Protein AF-A0A2M6YS71-F1 (afdb_monomer)

Nearest PDB structures (foldseek):
  8wzu-assembly1_A  TM=9.743E-01  e=5.562E-14  Nitrosopumilus maritimus SCM1
  4xz3-assembly1_D  TM=9.476E-01  e=2.231E-14  Candidatus Korarchaeum cryptofilum OPF8
  4xym-assembly1_B  TM=9.582E-01  e=2.399E-13  Candidatus Korarchaeum cryptofilum OPF8
  4yaj-assembly1_D  TM=9.598E-01  e=3.253E-13  Candidatus Korarchaeum cryptofilum OPF8
  8wzu-assembly1_B  TM=9.634E-01  e=6.356E-13  Nitrosopumilus maritimus SCM1

InterPro domains:
  IPR051538 Acyl-CoA Synthetase/Transferase [PTHR43334] (2-130)

Sequence (131 aa):
AKLEGVLLEEMAPKNGIETILGAKKNSNLGTTIMFGMGGVYVEVLKDVSFGIVPITPQDAKRMVESLKASKIFAGFRGMPCYDVNAVINCLGRLSQLLTDFPEIKELDINPLLVLPKGEGVRVLDARIIIE

Structure (mmCIF, N/CA/C/O backbone):
data_AF-A0A2M6YS71-F1
#
_entry.id   AF-A0A2M6YS71-F1
#
loop_
_atom_site.group_PDB
_atom_site.id
_atom_site.type_symbol
_atom_site.label_atom_id
_atom_site.label_alt_id
_atom_site.label_comp_id
_atom_site.label_asym_id
_atom_site.label_entity_id
_atom_site.label_seq_id
_atom_site.pdbx_PDB_ins_code
_atom_site.Cartn_x
_atom_site.Cartn_y
_atom_site.Cartn_z
_atom_site.occupancy
_atom_site.B_iso_or_equiv
_atom_site.auth_seq_id
_atom_site.auth_comp_id
_atom_site.auth_asym_id
_atom_site.auth_atom_id
_atom_site.pdbx_PDB_model_num
ATOM 1 N N . ALA A 1 1 ? -12.883 12.480 -27.837 1.00 78.00 1 ALA A N 1
ATOM 2 C CA . ALA A 1 1 ? -12.278 11.394 -27.039 1.00 78.00 1 ALA A CA 1
ATOM 3 C C . ALA A 1 1 ? -12.880 10.068 -27.492 1.00 78.00 1 ALA A C 1
ATOM 5 O O . ALA A 1 1 ? -14.067 10.054 -27.798 1.00 78.00 1 ALA A O 1
ATOM 6 N N . LYS A 1 2 ? -12.088 8.993 -27.591 1.00 89.75 2 LYS A N 1
ATOM 7 C CA . LYS A 1 2 ? -12.607 7.638 -27.830 1.00 89.75 2 LYS A CA 1
ATOM 8 C C . LYS A 1 2 ? -12.898 7.013 -26.464 1.00 89.75 2 LYS A C 1
ATOM 10 O O . LYS A 1 2 ? -12.021 7.032 -25.611 1.00 89.75 2 LYS A O 1
ATOM 15 N N . LEU A 1 3 ? -14.121 6.538 -26.253 1.00 92.50 3 LEU A N 1
ATOM 16 C CA . LEU A 1 3 ? -14.517 5.830 -25.035 1.00 92.50 3 LEU A CA 1
ATOM 17 C C . LEU A 1 3 ? -14.379 4.328 -25.289 1.00 92.50 3 LEU A C 1
ATOM 19 O O . LEU A 1 3 ? -14.895 3.838 -26.292 1.00 92.50 3 LEU A O 1
ATOM 23 N N . GLU A 1 4 ? -13.676 3.618 -24.411 1.00 94.81 4 GLU A N 1
ATOM 24 C CA . GLU A 1 4 ? -13.529 2.157 -24.504 1.00 94.81 4 GLU A CA 1
ATOM 25 C C . GLU A 1 4 ? -14.688 1.417 -23.826 1.00 94.81 4 GLU A C 1
ATOM 27 O O . GLU A 1 4 ? -15.054 0.323 -24.244 1.00 94.81 4 GLU A O 1
ATOM 32 N N . GLY A 1 5 ? -15.313 2.039 -22.826 1.00 95.88 5 GLY A N 1
ATOM 33 C CA . GLY A 1 5 ? -16.438 1.475 -22.093 1.00 95.88 5 GLY A CA 1
ATOM 34 C C . GLY A 1 5 ? -16.695 2.216 -20.785 1.00 95.88 5 GLY A C 1
ATOM 35 O O . GLY A 1 5 ? -16.230 3.341 -20.597 1.00 95.88 5 GLY A O 1
ATOM 36 N N . VAL A 1 6 ? -17.440 1.565 -19.892 1.00 95.50 6 VAL A N 1
ATOM 37 C CA . VAL A 1 6 ? -17.703 2.015 -18.520 1.00 95.50 6 VAL A CA 1
ATOM 38 C C . VAL A 1 6 ? -17.363 0.866 -17.576 1.00 95.50 6 VAL A C 1
ATOM 40 O O . VAL A 1 6 ? -17.792 -0.264 -17.811 1.00 95.50 6 VAL A O 1
ATOM 43 N N . LEU A 1 7 ? -16.601 1.157 -16.523 1.00 95.31 7 LEU A N 1
ATOM 44 C CA . LEU A 1 7 ? -16.320 0.220 -15.441 1.00 95.31 7 LEU A CA 1
ATOM 45 C C . LEU A 1 7 ? -17.405 0.369 -14.366 1.00 95.31 7 LEU A C 1
ATOM 47 O O . LEU A 1 7 ? -17.682 1.481 -13.918 1.00 95.31 7 LEU A O 1
ATOM 51 N N . LEU A 1 8 ? -18.048 -0.740 -13.995 1.00 96.75 8 LEU A N 1
ATOM 52 C CA . LEU A 1 8 ? -19.014 -0.786 -12.898 1.00 96.75 8 LEU A CA 1
ATOM 53 C C . LEU A 1 8 ? -18.350 -1.465 -11.700 1.00 96.75 8 LEU A C 1
ATOM 55 O O . LEU A 1 8 ? -17.928 -2.615 -11.809 1.00 96.75 8 LEU A O 1
ATOM 59 N N . GLU A 1 9 ? -18.287 -0.766 -10.572 1.00 96.31 9 GLU A N 1
ATOM 60 C CA . GLU A 1 9 ? -17.604 -1.236 -9.367 1.00 96.31 9 GLU A CA 1
ATOM 61 C C . GLU A 1 9 ? -18.534 -1.221 -8.156 1.00 96.31 9 GLU A C 1
ATOM 63 O O . GLU A 1 9 ? -19.526 -0.487 -8.102 1.00 96.31 9 GLU A O 1
ATOM 68 N N . GLU A 1 10 ? -18.212 -2.056 -7.172 1.00 95.75 10 GLU A N 1
ATOM 69 C CA . GLU A 1 10 ? -18.865 -2.023 -5.870 1.00 95.75 10 GLU A CA 1
ATOM 70 C C . GLU A 1 10 ? -18.524 -0.717 -5.140 1.00 95.75 10 GLU A C 1
ATOM 72 O O . GLU A 1 10 ? -17.379 -0.264 -5.139 1.00 95.75 10 GLU A O 1
ATOM 77 N N . MET A 1 11 ? -19.512 -0.124 -4.466 1.00 96.19 11 MET A N 1
ATOM 78 C CA . MET A 1 11 ? -19.265 1.045 -3.629 1.00 96.19 11 MET A CA 1
ATOM 79 C C . MET A 1 11 ? -18.431 0.658 -2.404 1.00 96.19 11 MET A C 1
ATOM 81 O O . MET A 1 11 ? -18.862 -0.155 -1.585 1.00 96.19 11 MET A O 1
ATOM 85 N N . ALA A 1 12 ? -17.271 1.293 -2.242 1.00 95.19 12 ALA A N 1
ATOM 86 C CA . ALA A 1 12 ? -16.371 1.012 -1.133 1.00 95.19 12 ALA A CA 1
ATOM 87 C C . ALA A 1 12 ? -17.018 1.272 0.250 1.00 95.19 12 ALA A C 1
ATOM 89 O O . ALA A 1 12 ? -17.805 2.218 0.408 1.00 95.19 12 ALA A O 1
ATOM 90 N N . PRO A 1 13 ? -16.659 0.484 1.285 1.00 93.81 13 PRO A N 1
ATOM 91 C CA . PRO A 1 13 ? -17.078 0.744 2.658 1.00 93.81 13 PRO A CA 1
ATOM 92 C C . PRO A 1 13 ? -16.619 2.121 3.153 1.00 93.81 13 PRO A C 1
ATOM 94 O O . PRO A 1 13 ? -15.527 2.586 2.837 1.00 93.81 13 PRO A O 1
ATOM 97 N N . LYS A 1 14 ? -17.436 2.772 3.989 1.00 90.88 14 LYS A N 1
ATOM 98 C CA . LYS A 1 14 ? -17.153 4.125 4.512 1.00 90.88 14 LYS A CA 1
ATOM 99 C C . LYS A 1 14 ? -16.334 4.142 5.808 1.00 90.88 14 LYS A C 1
ATOM 101 O O . LYS A 1 14 ? -15.982 5.209 6.295 1.00 90.88 14 LYS A O 1
ATOM 106 N N . ASN A 1 15 ? -16.087 2.979 6.402 1.00 90.88 15 ASN A N 1
ATOM 107 C CA . ASN A 1 15 ? -15.453 2.799 7.712 1.00 90.88 15 ASN A CA 1
ATOM 108 C C . ASN A 1 15 ? -13.940 2.522 7.624 1.00 90.88 15 ASN A C 1
ATOM 110 O O . ASN A 1 15 ? -13.378 1.959 8.561 1.00 90.88 15 ASN A O 1
ATOM 114 N N . GLY A 1 16 ? -13.296 2.879 6.511 1.00 93.56 16 GLY A N 1
ATOM 115 C CA . GLY A 1 16 ? -11.860 2.706 6.311 1.00 93.56 16 GLY A CA 1
ATOM 116 C C . GLY A 1 16 ? -11.061 4.000 6.467 1.00 93.56 16 GLY A C 1
ATOM 117 O O . GLY A 1 16 ? -11.608 5.101 6.454 1.00 93.56 16 GLY A O 1
ATOM 118 N N . ILE A 1 17 ? -9.745 3.850 6.589 1.00 93.44 17 ILE A N 1
ATOM 119 C CA . ILE A 1 17 ? -8.776 4.945 6.497 1.00 93.44 17 ILE A CA 1
ATOM 120 C C . ILE A 1 17 ? -8.131 4.910 5.121 1.00 93.44 17 ILE A C 1
ATOM 122 O O . ILE A 1 17 ? -7.587 3.887 4.713 1.00 93.44 17 ILE A O 1
ATOM 126 N N . GLU A 1 18 ? -8.151 6.040 4.427 1.00 94.31 18 GLU A N 1
ATOM 127 C CA . GLU A 1 18 ? -7.418 6.195 3.176 1.00 94.31 18 GLU A CA 1
ATOM 128 C C . GLU A 1 18 ? -5.913 6.299 3.444 1.00 94.31 18 GLU A C 1
ATOM 130 O O . GLU A 1 18 ? -5.449 7.046 4.309 1.00 94.31 18 GLU A O 1
ATOM 135 N N . THR A 1 19 ? -5.151 5.535 2.674 1.00 96.06 19 THR A N 1
ATOM 136 C CA . THR A 1 19 ? -3.688 5.523 2.608 1.00 96.06 19 THR A CA 1
ATOM 137 C C . THR A 1 19 ? -3.261 5.587 1.148 1.00 96.06 19 THR A C 1
ATOM 139 O O . THR A 1 19 ? -4.078 5.384 0.249 1.00 96.06 19 THR A O 1
ATOM 142 N N . ILE A 1 20 ? -1.992 5.881 0.901 1.00 95.94 20 ILE A N 1
ATOM 143 C CA . ILE A 1 20 ? -1.402 5.861 -0.436 1.00 95.94 20 ILE A CA 1
ATOM 144 C C . ILE A 1 20 ? -0.259 4.860 -0.480 1.00 95.94 20 ILE A C 1
ATOM 146 O O . ILE A 1 20 ? 0.482 4.693 0.495 1.00 95.94 20 ILE A O 1
ATOM 150 N N . LEU A 1 21 ? -0.113 4.204 -1.623 1.00 96.81 21 LEU A N 1
ATOM 151 C CA . LEU A 1 21 ? 0.959 3.261 -1.879 1.00 96.81 21 LEU A CA 1
ATOM 152 C C . LEU A 1 21 ? 1.491 3.494 -3.291 1.00 96.81 21 LEU A C 1
ATOM 154 O O . LEU A 1 21 ? 0.784 3.290 -4.266 1.00 96.81 21 LEU A O 1
ATOM 158 N N . GLY A 1 22 ? 2.742 3.925 -3.399 1.00 96.44 22 GLY A N 1
ATOM 159 C CA . GLY A 1 22 ? 3.370 4.243 -4.678 1.00 96.44 22 GLY A CA 1
ATOM 160 C C . GLY A 1 22 ? 4.640 3.439 -4.905 1.00 96.44 22 GLY A C 1
ATOM 161 O O . GLY A 1 22 ? 5.275 2.977 -3.959 1.00 96.44 22 GLY A O 1
ATOM 162 N N . ALA A 1 23 ? 5.050 3.315 -6.158 1.00 97.50 23 ALA A N 1
ATOM 163 C CA . ALA A 1 23 ? 6.344 2.798 -6.542 1.00 97.50 23 ALA A CA 1
ATOM 164 C C . ALA A 1 23 ? 6.895 3.528 -7.761 1.00 97.50 23 ALA A C 1
ATOM 166 O 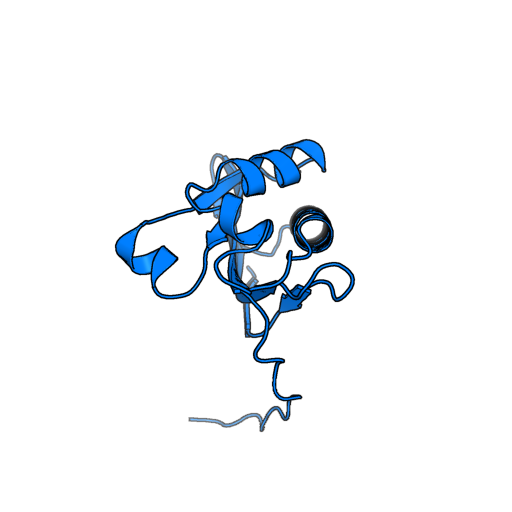O . ALA A 1 23 ? 6.158 3.920 -8.665 1.00 97.50 23 ALA A O 1
ATOM 167 N N . LYS A 1 24 ? 8.216 3.689 -7.787 1.00 96.75 24 LYS A N 1
ATOM 168 C CA . LYS A 1 24 ? 8.925 4.330 -8.890 1.00 96.75 24 LYS A CA 1
ATOM 169 C C . LYS A 1 24 ? 10.278 3.680 -9.107 1.00 96.75 24 LYS A C 1
ATOM 171 O O . LYS A 1 24 ? 11.069 3.547 -8.171 1.00 96.75 24 LYS A O 1
ATOM 176 N N . LYS A 1 25 ? 10.549 3.304 -10.352 1.00 95.00 25 LYS A N 1
ATOM 177 C CA . LYS A 1 25 ? 11.856 2.837 -10.803 1.00 95.00 25 LYS A CA 1
ATOM 178 C C . LYS A 1 25 ? 12.768 4.043 -11.010 1.00 95.00 25 LYS A C 1
ATOM 180 O O . LYS A 1 25 ? 12.464 4.942 -11.792 1.00 95.00 25 LYS A O 1
ATOM 185 N N . ASN A 1 26 ? 13.892 4.065 -10.304 1.00 89.75 26 ASN A N 1
ATOM 186 C CA . ASN A 1 26 ? 14.910 5.101 -10.427 1.00 89.75 26 ASN A CA 1
ATOM 187 C C . ASN A 1 26 ? 16.180 4.503 -11.036 1.00 89.75 26 ASN A C 1
ATOM 189 O O . ASN A 1 26 ? 16.613 3.423 -10.638 1.00 89.75 26 ASN A O 1
ATOM 193 N N . SER A 1 27 ? 16.821 5.233 -11.952 1.00 83.38 27 SER A N 1
ATOM 194 C CA . SER A 1 27 ? 17.994 4.747 -12.698 1.00 83.38 27 SER A CA 1
ATOM 195 C C . SER A 1 27 ? 19.181 4.359 -11.811 1.00 83.38 27 SER A C 1
ATOM 197 O O . SER A 1 27 ? 19.956 3.485 -12.181 1.00 83.38 27 SER A O 1
ATOM 199 N N . ASN A 1 28 ? 19.318 4.993 -10.641 1.00 83.94 28 ASN A N 1
ATOM 200 C CA . ASN A 1 28 ? 20.497 4.845 -9.781 1.00 83.94 28 ASN A CA 1
ATOM 201 C C . ASN A 1 28 ? 20.219 4.077 -8.478 1.00 83.94 28 ASN A C 1
ATOM 203 O O . ASN A 1 28 ? 21.156 3.600 -7.849 1.00 83.94 28 ASN A O 1
ATOM 207 N N . LEU A 1 29 ? 18.956 3.997 -8.046 1.00 82.12 29 LEU A N 1
ATOM 208 C CA . LEU A 1 29 ? 18.563 3.449 -6.736 1.00 82.12 29 LEU A CA 1
ATOM 209 C C . LEU A 1 29 ? 17.737 2.160 -6.844 1.00 82.12 29 LEU A C 1
ATOM 211 O O . LEU A 1 29 ? 17.369 1.588 -5.822 1.00 82.12 29 LEU A O 1
ATOM 215 N N . GLY A 1 30 ? 17.424 1.715 -8.065 1.00 89.50 30 GLY A N 1
ATOM 216 C CA . GLY A 1 30 ? 16.441 0.661 -8.291 1.00 89.50 30 GLY A CA 1
ATOM 217 C C . GLY A 1 30 ? 15.014 1.155 -8.046 1.00 89.50 30 GLY A C 1
ATOM 218 O O . GLY A 1 30 ? 14.722 2.353 -8.132 1.00 89.50 30 GLY A O 1
ATOM 219 N N . THR A 1 31 ? 14.106 0.226 -7.765 1.00 95.69 31 THR A N 1
ATOM 220 C CA . THR A 1 31 ? 12.696 0.543 -7.523 1.00 95.69 31 THR A CA 1
ATOM 221 C C . THR A 1 31 ? 12.467 0.897 -6.059 1.00 95.69 31 THR A C 1
ATOM 223 O O . THR A 1 31 ? 12.802 0.132 -5.157 1.00 95.69 31 THR A O 1
ATOM 226 N N . THR A 1 32 ? 11.874 2.061 -5.813 1.00 96.62 32 THR A N 1
ATOM 227 C CA . THR A 1 32 ? 11.486 2.520 -4.474 1.00 96.62 32 THR A CA 1
ATOM 228 C C . THR A 1 32 ? 9.980 2.399 -4.299 1.00 96.62 32 THR A C 1
ATOM 230 O O . THR A 1 32 ? 9.250 2.827 -5.191 1.00 96.62 32 THR A O 1
ATOM 233 N N . ILE A 1 33 ? 9.524 1.891 -3.155 1.00 97.25 33 ILE A N 1
ATOM 234 C CA . ILE A 1 33 ? 8.123 1.923 -2.713 1.00 97.25 33 ILE A CA 1
ATOM 235 C C . ILE A 1 33 ? 7.940 3.061 -1.706 1.00 97.25 33 ILE A C 1
ATOM 237 O O . ILE A 1 33 ? 8.823 3.327 -0.891 1.00 97.25 33 ILE A O 1
ATOM 241 N N . MET A 1 34 ? 6.779 3.704 -1.744 1.00 96.50 34 MET A N 1
ATOM 242 C CA . MET A 1 34 ? 6.320 4.724 -0.810 1.00 96.50 34 MET A CA 1
ATOM 243 C C . MET A 1 34 ? 5.018 4.264 -0.157 1.00 96.50 34 MET A C 1
ATOM 245 O O . MET A 1 34 ? 4.104 3.859 -0.863 1.00 96.50 34 MET A O 1
ATOM 249 N N . PHE A 1 35 ? 4.897 4.396 1.160 1.00 97.69 35 PHE A N 1
ATOM 250 C CA . PHE A 1 35 ? 3.631 4.240 1.876 1.00 97.69 35 PHE A CA 1
ATOM 251 C C . PHE A 1 35 ? 3.321 5.507 2.664 1.00 97.69 35 PHE A C 1
ATOM 253 O O . PHE A 1 35 ? 4.227 6.109 3.235 1.00 97.69 35 PHE A O 1
ATOM 260 N N . GLY A 1 36 ? 2.059 5.914 2.726 1.00 95.81 36 GLY A N 1
ATOM 261 C CA . GLY A 1 36 ? 1.670 7.099 3.483 1.00 95.81 36 GLY A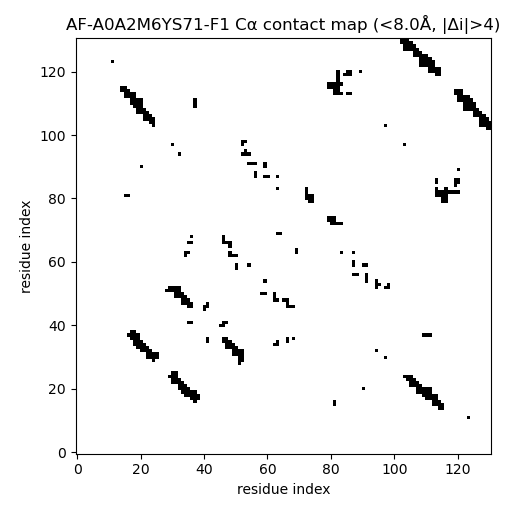 CA 1
ATOM 262 C C . GLY A 1 36 ? 0.200 7.130 3.848 1.00 95.81 36 GLY A C 1
ATOM 263 O O . GLY A 1 36 ? -0.606 6.355 3.338 1.00 95.81 36 GLY A O 1
ATOM 264 N N . MET A 1 37 ? -0.153 8.062 4.727 1.00 93.31 37 MET A N 1
ATOM 265 C CA . MET A 1 37 ? -1.558 8.408 4.967 1.00 93.31 37 MET A CA 1
ATOM 266 C C . MET A 1 37 ? -2.166 9.010 3.703 1.00 93.31 37 MET A C 1
ATOM 268 O O . MET A 1 37 ? -1.433 9.657 2.982 1.00 93.31 37 MET A O 1
ATOM 272 N N . GLY A 1 38 ? -3.462 8.822 3.445 1.00 85.75 38 GLY A N 1
ATOM 273 C CA . GLY A 1 38 ? -4.207 9.407 2.324 1.00 85.75 38 GLY A CA 1
ATOM 274 C C . GLY A 1 38 ? -4.997 10.660 2.721 1.00 85.75 38 GLY A C 1
ATOM 275 O O . GLY A 1 38 ? -4.952 11.109 3.872 1.00 85.75 38 GLY A O 1
ATOM 276 N N . GLY A 1 39 ? -5.720 11.243 1.762 1.00 77.56 39 GLY A N 1
ATOM 277 C CA . GLY A 1 39 ? -6.544 12.440 1.969 1.00 77.56 39 GLY A CA 1
ATOM 278 C C . GLY A 1 39 ? -5.750 13.673 2.432 1.00 77.56 39 GLY A C 1
ATOM 279 O O . GLY A 1 39 ? -4.578 13.848 2.096 1.00 77.56 39 GLY A O 1
ATOM 280 N N . VAL A 1 40 ? -6.373 14.525 3.260 1.00 61.56 40 VAL A N 1
ATOM 281 C CA . VAL A 1 40 ? -5.778 15.781 3.783 1.00 61.56 40 VAL A CA 1
ATOM 282 C C . VAL A 1 40 ? -4.434 15.596 4.504 1.00 61.56 40 VAL A C 1
ATOM 284 O O . VAL A 1 40 ? -3.659 16.546 4.637 1.00 61.56 40 VAL A O 1
ATOM 287 N N . TYR A 1 41 ? -4.129 14.382 4.963 1.00 59.19 41 TYR A N 1
ATOM 288 C CA . TYR A 1 41 ? -2.871 14.077 5.637 1.00 59.19 41 TYR A CA 1
ATOM 289 C C . TYR A 1 41 ? -1.670 14.027 4.669 1.00 59.19 41 TYR A C 1
ATOM 291 O O . TYR A 1 41 ? -0.564 14.377 5.084 1.00 59.19 41 TYR A O 1
ATOM 299 N N . VAL A 1 42 ? -1.861 13.696 3.381 1.00 54.94 42 VAL A N 1
ATOM 300 C CA . VAL A 1 42 ? -0.792 13.769 2.354 1.00 54.94 42 VAL A CA 1
ATOM 301 C C . VAL A 1 42 ? -0.419 15.215 2.072 1.00 54.94 42 VAL A C 1
ATOM 303 O O . VAL A 1 42 ? 0.758 15.579 2.112 1.00 54.94 42 VAL A O 1
ATOM 306 N N . GLU A 1 43 ? -1.429 16.037 1.784 1.00 56.31 43 GLU A N 1
ATOM 307 C CA . GLU A 1 43 ? -1.240 17.371 1.212 1.00 56.31 43 GLU A CA 1
ATOM 308 C C . GLU A 1 43 ? -0.608 18.338 2.218 1.00 56.31 43 GLU A C 1
ATOM 310 O O . GLU A 1 43 ? 0.211 19.180 1.844 1.00 56.31 43 GLU A O 1
ATOM 315 N N . VAL A 1 44 ? -0.932 18.179 3.507 1.00 58.69 44 VAL A N 1
ATOM 316 C CA . VAL A 1 44 ? -0.477 19.089 4.566 1.00 58.69 44 VAL A CA 1
ATOM 317 C C . VAL A 1 44 ? 0.699 18.525 5.369 1.00 58.69 44 VAL A C 1
ATOM 319 O O . VAL A 1 44 ? 1.622 19.272 5.694 1.00 58.69 44 VAL A O 1
ATOM 322 N N . LEU A 1 45 ? 0.709 17.226 5.705 1.00 62.69 45 LEU A N 1
ATOM 323 C CA . LEU A 1 45 ? 1.704 16.666 6.639 1.00 62.69 45 LEU A CA 1
ATOM 324 C C . LEU A 1 45 ? 2.890 15.973 5.962 1.00 62.69 45 LEU A C 1
ATOM 326 O O . LEU A 1 45 ? 3.904 15.743 6.642 1.00 62.69 45 LEU A O 1
ATOM 330 N N . LYS A 1 46 ? 2.772 15.653 4.661 1.00 78.25 46 LYS A N 1
ATOM 331 C CA . LYS A 1 46 ? 3.745 14.846 3.903 1.00 78.25 46 LYS A CA 1
ATOM 332 C C . LYS A 1 46 ? 4.161 13.599 4.693 1.00 78.25 46 LYS A C 1
ATOM 334 O O . LYS A 1 46 ? 5.350 13.323 4.854 1.00 78.25 46 LYS A O 1
ATOM 339 N N . ASP A 1 47 ? 3.176 12.920 5.280 1.00 90.31 47 ASP A N 1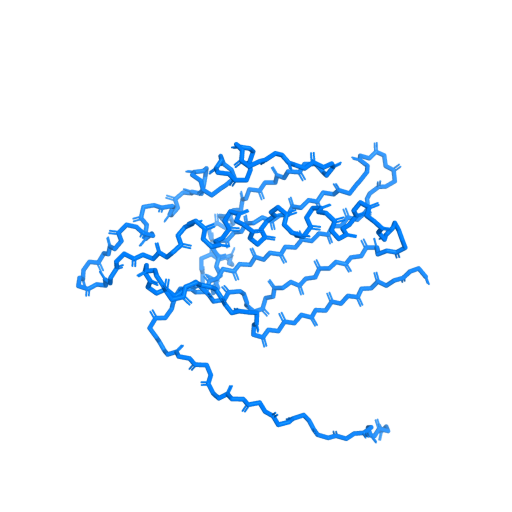
ATOM 340 C CA . ASP A 1 47 ? 3.399 11.791 6.181 1.00 90.31 47 ASP A CA 1
ATOM 341 C C . ASP A 1 47 ? 3.553 10.492 5.388 1.00 90.31 47 ASP A C 1
ATOM 343 O O . ASP A 1 47 ? 2.587 9.763 5.151 1.00 90.31 47 ASP A O 1
ATOM 347 N N . VAL A 1 48 ? 4.779 10.268 4.917 1.00 94.00 48 VAL A N 1
ATOM 348 C CA . VAL A 1 48 ? 5.156 9.155 4.047 1.00 94.00 48 VAL A CA 1
ATOM 349 C C . VAL A 1 48 ? 6.439 8.491 4.538 1.00 94.00 48 VAL A C 1
ATOM 351 O O . VAL A 1 48 ? 7.300 9.125 5.152 1.00 94.00 48 VAL A O 1
ATOM 354 N N . SER A 1 49 ? 6.591 7.218 4.207 1.00 96.56 49 SER A N 1
ATOM 355 C CA . SER A 1 49 ? 7.792 6.421 4.409 1.00 96.56 49 SER A CA 1
ATOM 356 C C . SER A 1 49 ? 8.185 5.720 3.114 1.00 96.56 49 SER A C 1
ATOM 358 O O . SER A 1 49 ? 7.353 5.486 2.237 1.00 96.56 49 SER A O 1
ATOM 360 N N . PHE A 1 50 ? 9.472 5.403 2.980 1.00 96.44 50 PHE A N 1
ATOM 361 C CA . PHE A 1 50 ? 10.035 4.826 1.762 1.00 96.44 50 PHE A CA 1
ATOM 362 C C . PHE A 1 50 ? 10.794 3.535 2.061 1.00 96.44 50 PHE A C 1
ATOM 364 O O . PHE A 1 50 ? 11.409 3.397 3.119 1.00 96.44 50 PHE A O 1
ATOM 371 N N . GLY A 1 51 ? 10.781 2.619 1.096 1.00 96.25 51 GLY A N 1
ATOM 372 C CA . GLY A 1 51 ? 11.567 1.390 1.092 1.00 96.25 51 GLY A CA 1
ATOM 373 C C . GLY A 1 51 ? 12.162 1.132 -0.290 1.00 96.25 51 GLY A C 1
ATOM 374 O O . GLY A 1 51 ? 11.603 1.553 -1.302 1.00 96.25 51 GLY A O 1
ATOM 375 N N . ILE A 1 52 ? 13.305 0.452 -0.341 1.00 96.38 52 ILE A N 1
ATOM 376 C CA . ILE A 1 52 ? 13.935 0.019 -1.595 1.00 96.38 52 ILE A CA 1
ATOM 377 C C . ILE A 1 52 ? 13.564 -1.445 -1.821 1.00 96.38 52 ILE A C 1
ATOM 379 O O . ILE A 1 52 ? 13.720 -2.262 -0.919 1.00 96.38 52 ILE A O 1
ATOM 383 N N . VAL A 1 53 ? 13.053 -1.764 -3.007 1.00 96.44 53 VAL A N 1
ATOM 384 C CA . VAL A 1 53 ? 12.656 -3.124 -3.388 1.00 96.44 53 VAL A CA 1
ATOM 385 C C . VAL A 1 53 ? 13.906 -3.995 -3.601 1.00 96.44 53 VAL A C 1
ATOM 387 O O . VAL A 1 53 ? 14.846 -3.533 -4.250 1.00 96.44 53 VAL A O 1
ATOM 390 N N . PRO A 1 54 ? 13.919 -5.256 -3.124 1.00 96.94 54 PRO A N 1
ATOM 391 C CA . PRO A 1 54 ? 12.858 -5.917 -2.362 1.00 96.94 54 PRO A CA 1
ATOM 392 C C . PRO A 1 54 ? 12.857 -5.538 -0.871 1.00 96.94 54 PRO A C 1
ATOM 394 O O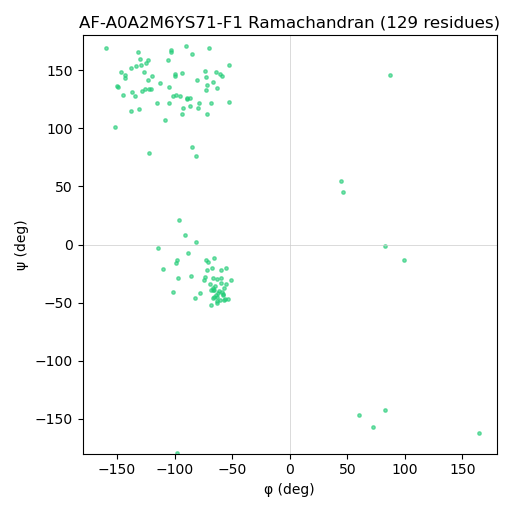 . PRO A 1 54 ? 13.913 -5.450 -0.248 1.00 96.94 54 PRO A O 1
ATOM 397 N N . ILE A 1 55 ? 11.667 -5.380 -0.280 1.00 97.69 55 ILE A N 1
ATOM 398 C CA . ILE A 1 55 ? 11.498 -5.129 1.163 1.00 97.69 55 ILE A CA 1
ATOM 399 C C . ILE A 1 55 ? 11.124 -6.413 1.912 1.00 97.69 55 ILE A C 1
ATOM 401 O O . ILE A 1 55 ? 10.388 -7.261 1.403 1.00 97.69 55 ILE A O 1
ATOM 405 N N . THR A 1 56 ? 11.581 -6.542 3.158 1.00 98.00 56 THR A N 1
ATOM 406 C CA . THR A 1 56 ? 11.157 -7.625 4.059 1.00 98.00 56 THR A CA 1
ATOM 407 C C . THR A 1 56 ? 9.849 -7.276 4.788 1.00 98.00 56 THR A C 1
ATOM 409 O O . THR A 1 56 ? 9.483 -6.099 4.879 1.00 98.00 56 THR A O 1
ATOM 412 N N . PRO A 1 57 ? 9.146 -8.253 5.398 1.00 96.94 57 PRO A N 1
ATOM 413 C CA . PRO A 1 57 ? 8.008 -7.961 6.275 1.00 96.94 57 PRO A CA 1
ATOM 414 C C . PRO A 1 57 ? 8.356 -7.001 7.424 1.00 96.94 57 PRO A C 1
ATOM 416 O O . PRO A 1 57 ? 7.532 -6.181 7.827 1.00 96.94 57 PRO A O 1
ATOM 419 N N . GLN A 1 58 ? 9.584 -7.073 7.946 1.00 98.19 58 GLN A N 1
ATOM 420 C CA . GLN A 1 58 ? 10.084 -6.166 8.977 1.00 98.19 58 GLN A CA 1
ATOM 421 C C . GLN A 1 58 ? 10.257 -4.744 8.440 1.00 98.19 58 GLN A C 1
ATOM 423 O O . GLN A 1 58 ? 9.923 -3.796 9.149 1.00 98.19 58 GLN A O 1
ATOM 428 N N . ASP A 1 59 ? 10.731 -4.579 7.205 1.00 98.25 59 ASP A N 1
ATOM 429 C CA . ASP A 1 59 ? 10.841 -3.262 6.571 1.00 98.25 59 ASP A CA 1
ATOM 430 C C . ASP A 1 59 ? 9.458 -2.660 6.325 1.00 98.25 59 ASP A C 1
ATOM 432 O O . ASP A 1 59 ? 9.213 -1.525 6.723 1.00 98.25 59 ASP A O 1
ATOM 436 N N . ALA A 1 60 ? 8.518 -3.445 5.789 1.00 98.31 60 ALA A N 1
ATOM 437 C CA . ALA A 1 60 ? 7.131 -3.021 5.609 1.00 98.31 60 ALA A CA 1
ATOM 438 C C . ALA A 1 60 ? 6.480 -2.604 6.941 1.00 98.31 60 ALA A C 1
ATOM 440 O O . ALA A 1 60 ? 5.827 -1.564 7.019 1.00 98.31 60 ALA A O 1
ATOM 441 N N . LYS A 1 61 ? 6.713 -3.358 8.023 1.00 98.25 61 LYS A N 1
ATOM 442 C CA . LYS A 1 61 ? 6.256 -2.978 9.366 1.00 98.25 61 LYS A CA 1
ATOM 443 C C . LYS A 1 61 ? 6.853 -1.639 9.817 1.00 98.25 61 LYS A C 1
ATOM 445 O O . LYS A 1 61 ? 6.106 -0.767 10.256 1.00 98.25 61 LYS A O 1
ATOM 450 N N . ARG A 1 62 ? 8.170 -1.448 9.674 1.00 98.25 62 ARG A N 1
ATOM 451 C CA . ARG A 1 62 ? 8.839 -0.180 10.024 1.00 98.25 62 ARG A CA 1
ATOM 452 C C . ARG A 1 62 ? 8.312 0.988 9.198 1.00 98.25 62 ARG A C 1
ATOM 454 O O . ARG A 1 62 ? 8.123 2.068 9.747 1.00 98.25 62 ARG A O 1
ATOM 461 N N . MET A 1 63 ? 8.051 0.779 7.908 1.00 98.19 63 MET A N 1
ATOM 462 C CA . MET A 1 63 ? 7.459 1.793 7.033 1.00 98.19 63 MET A CA 1
ATOM 463 C C . MET A 1 63 ? 6.121 2.284 7.595 1.00 98.19 63 MET A C 1
ATOM 465 O O . MET A 1 63 ? 5.927 3.493 7.715 1.00 98.19 63 MET A O 1
ATOM 469 N N . VAL A 1 64 ? 5.236 1.378 8.019 1.00 97.56 64 VAL A N 1
ATOM 470 C CA . VAL A 1 64 ? 3.951 1.748 8.636 1.00 97.56 64 VAL A CA 1
ATOM 471 C C . VAL A 1 64 ? 4.144 2.453 9.985 1.00 97.56 64 VAL A C 1
ATOM 473 O O . VAL A 1 64 ? 3.526 3.484 10.238 1.00 97.56 64 VAL A O 1
ATOM 476 N N . GLU A 1 65 ? 5.015 1.930 10.851 1.00 96.44 65 GLU A N 1
ATOM 477 C CA . GLU A 1 65 ? 5.258 2.486 12.193 1.00 96.44 65 GLU A CA 1
ATOM 478 C C . GLU A 1 65 ? 5.925 3.870 12.159 1.00 96.44 65 GLU A C 1
ATOM 480 O O . GLU A 1 65 ? 5.706 4.683 13.058 1.00 96.44 65 GLU A O 1
ATOM 485 N N . SER A 1 66 ? 6.707 4.152 11.113 1.00 96.12 66 SER A N 1
ATOM 486 C CA . SER A 1 66 ? 7.421 5.421 10.930 1.00 96.12 66 SER A CA 1
ATOM 487 C C . SER A 1 66 ? 6.528 6.605 10.552 1.00 96.12 66 SER A C 1
ATOM 489 O O . SER A 1 66 ? 6.977 7.748 10.654 1.00 96.12 66 SER A O 1
ATOM 491 N N . LEU A 1 67 ? 5.272 6.358 10.160 1.00 94.25 67 LEU A N 1
ATOM 492 C CA . LEU A 1 67 ? 4.315 7.431 9.906 1.00 94.25 67 LEU A CA 1
ATOM 493 C C . LEU A 1 67 ? 4.042 8.206 11.201 1.00 94.25 67 LEU A C 1
ATOM 495 O O . LEU A 1 67 ? 3.784 7.620 12.256 1.00 94.25 67 LEU A O 1
ATOM 499 N N . LYS A 1 68 ? 4.036 9.537 11.123 1.00 91.25 68 LYS A N 1
ATOM 500 C CA . LYS A 1 68 ? 3.693 10.439 12.234 1.00 91.25 68 LYS A CA 1
ATOM 501 C C . LYS A 1 68 ? 2.296 10.134 12.769 1.00 91.25 68 LYS A C 1
ATOM 503 O O . LYS A 1 68 ? 2.066 10.190 13.978 1.00 91.25 68 LYS A O 1
ATOM 508 N N . ALA A 1 69 ? 1.371 9.797 11.875 1.00 89.31 69 ALA A N 1
ATOM 509 C CA . ALA A 1 69 ? -0.002 9.450 12.192 1.00 89.31 69 ALA A CA 1
ATOM 510 C C . ALA A 1 69 ? -0.221 7.946 12.424 1.00 89.31 69 ALA A C 1
ATOM 512 O O . ALA A 1 69 ? -1.368 7.550 12.600 1.00 89.31 69 ALA A O 1
ATOM 513 N N . SER A 1 70 ? 0.820 7.103 12.496 1.00 92.56 70 SER A N 1
ATOM 514 C CA . SER A 1 70 ? 0.687 5.636 12.638 1.00 92.56 70 SER A CA 1
ATOM 515 C C . SER A 1 70 ? -0.234 5.192 13.785 1.00 92.56 70 SER A C 1
ATOM 517 O O . SER A 1 70 ? -0.930 4.182 13.686 1.00 92.56 70 SER A O 1
ATOM 519 N N . LYS A 1 71 ? -0.322 5.984 14.862 1.00 91.44 71 LYS A N 1
ATOM 520 C CA . LYS A 1 71 ? -1.229 5.739 15.997 1.00 91.44 71 LYS A CA 1
ATOM 521 C C . LYS A 1 71 ? -2.712 5.707 15.614 1.00 91.44 71 LYS A C 1
ATOM 523 O O . LYS A 1 71 ? -3.491 5.105 16.345 1.00 91.44 71 LYS A O 1
ATOM 528 N N . ILE A 1 72 ? -3.112 6.308 14.492 1.00 91.19 72 ILE A N 1
ATOM 529 C CA . ILE A 1 72 ? -4.504 6.295 14.026 1.00 91.19 72 ILE A CA 1
ATOM 530 C C . ILE A 1 72 ? -4.990 4.876 13.710 1.00 91.19 72 ILE A C 1
ATOM 532 O O . ILE A 1 72 ? -6.161 4.566 13.925 1.00 91.19 72 ILE A O 1
ATOM 536 N N . PHE A 1 73 ? -4.084 3.980 13.299 1.00 94.00 73 PHE A N 1
ATOM 537 C CA . PHE A 1 73 ? -4.418 2.583 13.032 1.00 94.00 73 PHE A CA 1
ATOM 538 C C . PHE A 1 73 ? -4.809 1.812 14.304 1.00 94.00 73 PHE A C 1
ATOM 540 O O . PHE A 1 73 ? -5.489 0.793 14.216 1.00 94.00 73 PHE A O 1
ATOM 547 N N . ALA A 1 74 ? -4.436 2.299 15.493 1.00 93.75 74 ALA A N 1
ATOM 548 C CA . ALA A 1 74 ? -4.865 1.729 16.772 1.00 93.75 74 ALA A CA 1
ATOM 549 C C . ALA A 1 74 ? -6.274 2.189 17.207 1.00 93.75 74 ALA A C 1
ATOM 551 O O . ALA A 1 74 ? -6.733 1.796 18.278 1.00 93.75 74 ALA A O 1
ATOM 552 N N . GLY A 1 75 ? -6.955 3.000 16.390 1.00 88.81 75 GLY A N 1
ATOM 553 C CA . GLY A 1 75 ? -8.255 3.590 16.695 1.00 88.81 75 GLY A CA 1
ATOM 554 C C . GLY A 1 75 ? -8.146 4.918 17.453 1.00 88.81 75 GLY A C 1
ATOM 555 O O . GLY A 1 75 ? -7.246 5.145 18.261 1.00 88.81 75 GLY A O 1
ATOM 556 N N . PHE A 1 76 ? -9.081 5.831 17.181 1.00 83.88 76 PHE A N 1
ATOM 557 C CA . PHE A 1 76 ? -9.155 7.151 17.812 1.00 83.88 76 PHE A CA 1
ATOM 558 C C . PHE A 1 76 ? -10.609 7.632 17.895 1.00 83.88 76 PHE A C 1
ATOM 560 O O . PHE A 1 76 ? -11.356 7.495 16.935 1.00 83.88 76 PHE A O 1
ATOM 567 N N . ARG A 1 77 ? -11.023 8.207 19.036 1.00 83.25 77 ARG A N 1
ATOM 568 C CA . ARG A 1 77 ? -12.361 8.815 19.243 1.00 83.25 77 ARG A CA 1
ATOM 569 C C . ARG A 1 77 ? -13.539 7.980 18.700 1.00 83.25 77 ARG A C 1
ATOM 571 O O . ARG A 1 77 ? -14.350 8.472 17.924 1.00 83.25 77 ARG A O 1
ATOM 578 N N . GLY A 1 78 ? -13.639 6.720 19.122 1.00 83.81 78 GLY A N 1
ATOM 579 C CA . GLY A 1 78 ? -14.733 5.824 18.721 1.00 83.81 78 GLY A CA 1
ATOM 580 C C . GLY A 1 78 ? -14.541 5.135 17.366 1.00 83.81 78 GLY A C 1
ATOM 581 O O . GLY A 1 78 ? -15.378 4.321 16.989 1.00 83.81 78 GLY A O 1
ATOM 582 N N . MET A 1 79 ? -13.442 5.409 16.653 1.00 89.31 79 MET A N 1
ATOM 583 C CA . MET A 1 79 ? -13.037 4.624 15.485 1.00 89.31 79 MET A CA 1
ATOM 584 C C . MET A 1 79 ? -12.473 3.256 15.899 1.00 89.31 79 MET A C 1
ATOM 586 O O . MET A 1 79 ? -11.855 3.152 16.966 1.00 89.31 79 MET A O 1
ATOM 590 N N . PRO A 1 80 ? -12.641 2.220 15.059 1.00 93.44 80 PRO A N 1
ATOM 591 C CA . PRO A 1 80 ? -12.093 0.894 15.318 1.00 93.44 80 PRO A CA 1
ATOM 592 C C . PRO A 1 80 ? -10.564 0.872 15.188 1.00 93.44 80 PRO A C 1
ATOM 594 O O . PRO A 1 80 ? -9.949 1.805 14.674 1.00 93.44 80 PRO A O 1
ATOM 597 N N . CYS A 1 81 ? -9.949 -0.231 15.613 1.00 96.62 81 CYS A N 1
ATOM 598 C CA . CYS A 1 81 ? -8.591 -0.567 15.192 1.00 96.62 81 CYS A CA 1
ATOM 599 C C . CYS A 1 81 ? -8.606 -1.025 13.727 1.00 96.62 81 CYS A C 1
ATOM 601 O O . CYS A 1 81 ? -9.520 -1.744 13.321 1.00 96.62 81 CYS A O 1
ATOM 603 N N . TYR A 1 82 ? -7.567 -0.688 12.972 1.00 97.56 82 TYR A N 1
ATOM 604 C CA . TYR A 1 82 ? -7.447 -0.969 11.541 1.00 97.56 82 TYR A CA 1
ATOM 605 C C . TYR A 1 82 ? -6.461 -2.105 11.250 1.00 97.56 82 TYR A C 1
ATOM 607 O O . TYR A 1 82 ? -5.599 -2.436 12.073 1.00 97.56 82 TYR A O 1
ATOM 615 N N . ASP A 1 83 ? -6.593 -2.730 10.080 1.00 98.19 83 ASP A N 1
ATOM 616 C CA . ASP A 1 83 ? -5.827 -3.922 9.715 1.00 98.19 83 ASP A CA 1
ATOM 617 C C . ASP A 1 83 ? -4.406 -3.618 9.202 1.00 98.19 83 ASP A C 1
ATOM 619 O O . ASP A 1 83 ? -4.090 -3.709 8.015 1.00 98.19 83 ASP A O 1
ATOM 623 N N . VAL A 1 84 ? -3.506 -3.289 10.130 1.00 97.62 84 VAL A N 1
ATOM 624 C CA . VAL A 1 84 ? -2.085 -3.031 9.830 1.00 97.62 84 VAL A CA 1
ATOM 625 C C . VAL A 1 84 ? -1.388 -4.242 9.200 1.00 97.62 84 VAL A C 1
ATOM 627 O O . VAL A 1 84 ? -0.511 -4.085 8.352 1.00 97.62 84 VAL A O 1
ATOM 630 N N . ASN A 1 85 ? -1.777 -5.464 9.571 1.00 98.25 85 ASN A N 1
ATOM 631 C CA . ASN A 1 85 ? -1.171 -6.666 8.999 1.00 98.25 85 ASN A CA 1
ATOM 632 C C . ASN A 1 85 ? -1.514 -6.801 7.512 1.00 98.25 85 ASN A C 1
ATOM 634 O O . ASN A 1 85 ? -0.661 -7.198 6.719 1.00 98.25 85 ASN A O 1
ATOM 638 N N . ALA A 1 86 ? -2.734 -6.436 7.115 1.00 98.38 86 ALA A N 1
ATOM 639 C CA . ALA A 1 86 ? -3.114 -6.407 5.710 1.00 98.38 86 ALA A CA 1
ATOM 640 C C . ALA A 1 86 ? -2.325 -5.360 4.907 1.00 98.38 86 ALA A C 1
ATOM 642 O O . ALA A 1 86 ? -1.933 -5.648 3.776 1.00 98.38 86 ALA A O 1
ATOM 643 N N . VAL A 1 87 ? -2.000 -4.206 5.502 1.00 98.25 87 VAL A N 1
ATOM 644 C CA . VAL A 1 87 ? -1.104 -3.208 4.887 1.00 98.25 87 VAL A CA 1
ATOM 645 C C . VAL A 1 87 ? 0.301 -3.779 4.678 1.00 98.25 87 VAL A C 1
ATOM 647 O O . VAL A 1 87 ? 0.833 -3.707 3.572 1.00 98.25 87 VAL A O 1
ATOM 650 N N . ILE A 1 88 ? 0.886 -4.405 5.705 1.00 98.44 88 ILE A N 1
ATOM 651 C CA . ILE A 1 88 ? 2.219 -5.033 5.628 1.00 98.44 88 ILE A CA 1
ATOM 652 C C . ILE A 1 88 ? 2.255 -6.104 4.529 1.00 98.44 88 ILE A C 1
ATOM 654 O O . ILE A 1 88 ? 3.193 -6.158 3.733 1.00 98.44 88 ILE A O 1
ATOM 658 N N .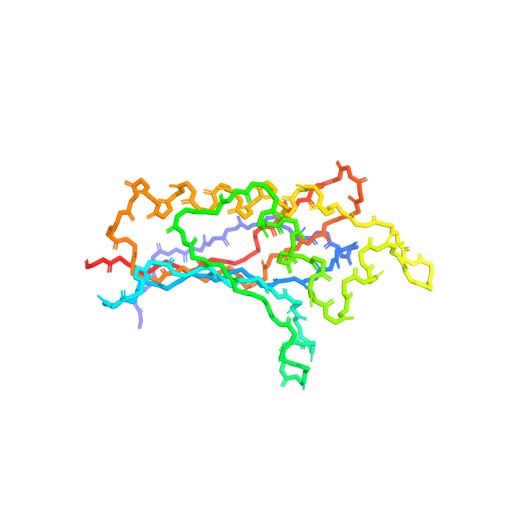 ASN A 1 89 ? 1.211 -6.931 4.445 1.00 98.38 89 ASN A N 1
ATOM 659 C CA . ASN A 1 89 ? 1.086 -7.942 3.398 1.00 98.38 89 ASN A CA 1
ATOM 660 C C . ASN A 1 89 ? 0.938 -7.320 2.001 1.00 98.38 89 ASN A C 1
ATOM 662 O O . ASN A 1 89 ? 1.515 -7.835 1.044 1.00 98.38 89 ASN A O 1
ATOM 666 N N . CYS A 1 90 ? 0.187 -6.223 1.867 1.00 98.19 90 CYS A N 1
ATOM 667 C CA . CYS A 1 90 ? 0.038 -5.492 0.607 1.00 98.19 90 CYS A CA 1
ATOM 668 C C . CYS A 1 90 ? 1.380 -4.910 0.137 1.00 98.19 90 CYS A C 1
ATOM 670 O O . CYS A 1 90 ? 1.766 -5.121 -1.011 1.00 98.19 90 CYS A O 1
ATOM 672 N N . LEU A 1 91 ? 2.142 -4.293 1.047 1.00 98.50 91 LEU A N 1
ATOM 673 C CA . LEU A 1 91 ? 3.501 -3.801 0.802 1.00 98.50 91 LEU A CA 1
ATOM 674 C C . LEU A 1 91 ? 4.444 -4.909 0.314 1.00 98.50 91 LEU A C 1
ATOM 676 O O . LEU A 1 91 ? 5.133 -4.739 -0.692 1.00 98.50 91 LEU A O 1
ATOM 680 N N . GLY A 1 92 ? 4.439 -6.064 0.985 1.00 98.25 92 GLY A N 1
ATOM 681 C CA . GLY A 1 92 ? 5.235 -7.220 0.569 1.00 98.25 92 GLY A CA 1
ATOM 682 C C . GLY A 1 92 ? 4.840 -7.748 -0.815 1.00 98.25 92 GLY A C 1
ATOM 683 O O . GLY A 1 92 ? 5.706 -8.040 -1.636 1.00 98.25 92 GLY A O 1
ATOM 684 N N . ARG A 1 93 ? 3.536 -7.811 -1.119 1.00 97.94 93 ARG A N 1
ATOM 685 C CA . ARG A 1 93 ? 3.036 -8.228 -2.442 1.00 97.94 93 ARG A CA 1
ATOM 686 C C . ARG A 1 93 ? 3.401 -7.240 -3.543 1.00 97.94 93 ARG A C 1
ATOM 688 O O . ARG A 1 93 ? 3.763 -7.676 -4.630 1.00 97.94 93 ARG A O 1
ATOM 695 N N . LEU A 1 94 ? 3.347 -5.938 -3.269 1.00 97.75 94 LEU A N 1
ATOM 696 C CA . LEU A 1 94 ? 3.803 -4.925 -4.216 1.00 97.75 94 LEU A CA 1
ATOM 697 C C . LEU A 1 94 ? 5.310 -5.055 -4.475 1.00 97.75 94 LEU A C 1
ATOM 699 O O . LEU A 1 94 ? 5.745 -5.014 -5.620 1.00 97.75 94 LEU A O 1
ATOM 703 N N . SER A 1 95 ? 6.105 -5.272 -3.428 1.00 98.12 95 SER A N 1
ATOM 704 C CA . SER A 1 95 ? 7.540 -5.528 -3.566 1.00 98.12 95 SER A CA 1
ATOM 705 C C . SER A 1 95 ? 7.839 -6.757 -4.419 1.00 98.12 95 SER A C 1
ATOM 707 O O . SER A 1 95 ? 8.759 -6.719 -5.234 1.00 98.12 95 SER A O 1
ATOM 709 N N . GLN A 1 96 ? 7.066 -7.831 -4.254 1.00 98.25 96 GLN A N 1
ATOM 710 C CA . GLN A 1 96 ? 7.172 -9.019 -5.097 1.00 98.25 96 GLN A CA 1
ATOM 711 C C . GLN A 1 96 ? 6.823 -8.689 -6.556 1.00 98.25 96 GLN A C 1
ATOM 713 O O . GLN A 1 96 ? 7.631 -8.947 -7.439 1.00 98.25 96 GLN A O 1
ATOM 718 N N . LEU A 1 97 ? 5.685 -8.025 -6.800 1.00 97.81 97 LEU A N 1
ATOM 719 C CA . LEU A 1 97 ? 5.253 -7.613 -8.141 1.00 97.81 97 LEU A CA 1
ATOM 720 C C . LEU A 1 97 ? 6.336 -6.804 -8.872 1.00 97.81 97 LEU A C 1
ATOM 722 O O . LEU A 1 97 ? 6.656 -7.083 -10.018 1.00 97.81 97 LEU A O 1
ATOM 726 N N . LEU A 1 98 ? 6.936 -5.822 -8.203 1.00 96.94 98 LEU A N 1
ATOM 727 C CA . LEU A 1 98 ? 7.962 -4.960 -8.800 1.00 96.94 98 LEU A CA 1
ATOM 728 C C . LEU A 1 98 ? 9.300 -5.674 -9.028 1.00 96.94 98 LEU A C 1
ATOM 730 O O . LEU A 1 98 ? 10.110 -5.214 -9.829 1.00 96.94 98 LEU A O 1
ATOM 734 N N . THR A 1 99 ? 9.546 -6.763 -8.297 1.00 96.44 99 THR A N 1
ATOM 735 C CA . THR A 1 99 ? 10.718 -7.626 -8.493 1.00 96.44 99 THR A CA 1
ATOM 736 C C . THR A 1 99 ? 10.509 -8.545 -9.694 1.00 96.44 99 THR A C 1
ATOM 738 O O . THR A 1 99 ? 11.423 -8.717 -10.497 1.00 96.44 99 THR A O 1
ATOM 741 N N . ASP A 1 100 ? 9.304 -9.101 -9.826 1.00 97.69 100 ASP A N 1
ATOM 742 C CA . ASP A 1 100 ? 8.949 -10.048 -10.887 1.00 97.69 100 ASP A CA 1
ATOM 743 C C . ASP A 1 100 ? 8.759 -9.363 -12.248 1.00 97.69 100 ASP A C 1
ATOM 745 O O . ASP A 1 100 ? 9.049 -9.969 -13.279 1.00 97.69 100 ASP A O 1
ATOM 749 N N . PHE A 1 101 ? 8.312 -8.102 -12.250 1.00 96.88 101 PHE A N 1
ATOM 750 C CA . PHE A 1 101 ? 8.003 -7.323 -13.453 1.00 96.88 101 PHE A CA 1
ATOM 751 C C . PHE A 1 101 ? 8.829 -6.025 -13.512 1.00 96.88 101 PHE A C 1
ATOM 753 O O . PHE A 1 101 ? 8.328 -4.939 -13.188 1.00 96.88 101 PHE A O 1
ATOM 760 N N . PRO A 1 102 ? 10.114 -6.100 -13.910 1.00 92.94 102 PRO A N 1
ATOM 761 C CA . PRO A 1 102 ? 10.999 -4.939 -13.986 1.00 92.94 102 PRO A CA 1
ATOM 762 C C . PRO A 1 102 ? 10.579 -3.905 -15.043 1.00 92.94 102 PRO A C 1
ATOM 764 O O . PRO A 1 102 ? 11.130 -2.801 -15.055 1.00 92.94 102 PRO A O 1
ATOM 767 N N . GLU A 1 103 ? 9.638 -4.231 -15.932 1.00 95.81 103 GLU A N 1
ATOM 768 C CA . GLU A 1 103 ? 9.057 -3.315 -16.913 1.00 95.81 103 GLU A CA 1
ATOM 769 C C . GLU A 1 103 ? 8.131 -2.254 -16.297 1.00 95.81 103 GLU A C 1
ATOM 771 O O . GLU A 1 103 ? 7.823 -1.252 -16.940 1.00 95.81 103 GLU A O 1
ATOM 776 N N . ILE A 1 104 ? 7.694 -2.437 -15.047 1.00 96.94 104 ILE A N 1
ATOM 777 C CA . ILE A 1 104 ? 6.891 -1.441 -14.335 1.00 96.94 104 ILE A CA 1
ATOM 778 C C . ILE A 1 104 ? 7.791 -0.251 -13.964 1.00 96.94 104 ILE A C 1
ATOM 780 O O . ILE A 1 104 ? 8.683 -0.353 -13.119 1.00 96.94 104 ILE A O 1
ATOM 784 N N . LYS A 1 105 ? 7.545 0.907 -14.586 1.00 96.38 105 LYS A N 1
ATOM 785 C CA . LYS A 1 105 ? 8.253 2.170 -14.312 1.00 96.38 105 LYS A CA 1
ATOM 786 C C . LYS A 1 105 ? 7.678 2.882 -13.097 1.00 96.38 105 LYS A C 1
ATOM 788 O O . LYS A 1 105 ? 8.431 3.363 -12.250 1.00 96.38 105 LYS A O 1
ATOM 793 N N . GLU A 1 106 ? 6.354 2.968 -13.029 1.00 97.00 106 GLU A N 1
ATOM 794 C CA . GLU A 1 106 ? 5.629 3.641 -11.953 1.00 97.00 106 GLU A CA 1
ATOM 795 C C . GL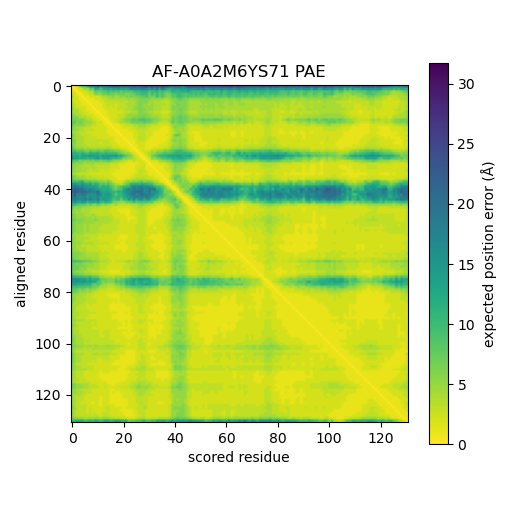U A 1 106 ? 4.351 2.869 -11.621 1.00 97.00 106 GLU A C 1
ATOM 797 O O . GLU A 1 106 ? 3.691 2.328 -12.509 1.00 97.00 106 GLU A O 1
ATOM 802 N N . LEU A 1 107 ? 3.999 2.836 -10.340 1.00 97.88 107 LEU A N 1
ATOM 803 C CA . LEU A 1 107 ? 2.726 2.324 -9.849 1.00 97.88 107 LEU A CA 1
ATOM 804 C C . LEU A 1 107 ? 2.217 3.278 -8.774 1.00 97.88 107 LEU A C 1
ATOM 806 O O . LEU A 1 107 ? 2.969 3.647 -7.879 1.00 97.88 107 LEU A O 1
ATOM 810 N N . ASP A 1 108 ? 0.960 3.678 -8.861 1.00 97.12 108 ASP A N 1
ATOM 811 C CA . ASP A 1 108 ? 0.314 4.561 -7.896 1.00 97.12 108 ASP A CA 1
ATOM 812 C C . ASP A 1 108 ? -1.023 3.953 -7.492 1.00 97.12 108 ASP A C 1
ATOM 814 O O . ASP A 1 108 ? -1.891 3.750 -8.336 1.00 97.12 108 ASP A O 1
ATOM 818 N N . ILE A 1 109 ? -1.160 3.613 -6.215 1.00 97.31 109 ILE A N 1
ATOM 819 C CA . ILE A 1 109 ? -2.411 3.206 -5.586 1.00 97.31 109 ILE A CA 1
ATOM 820 C C . ILE A 1 109 ? -2.834 4.352 -4.678 1.00 97.31 109 ILE A C 1
ATOM 822 O O . ILE A 1 109 ? -2.259 4.568 -3.602 1.00 97.31 109 ILE A O 1
ATOM 826 N N . ASN A 1 110 ? -3.865 5.065 -5.110 1.0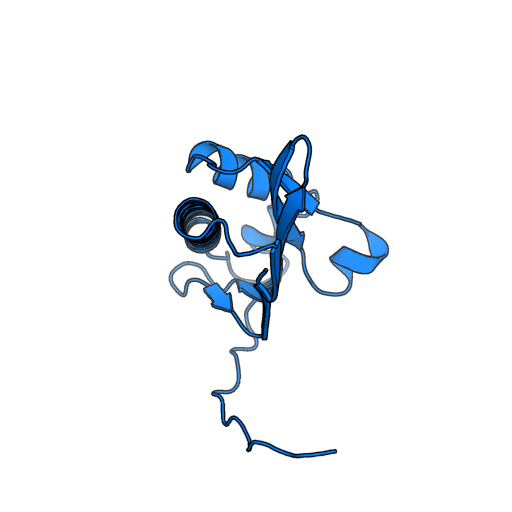0 94.94 110 ASN A N 1
ATOM 827 C CA . ASN A 1 110 ? -4.391 6.207 -4.393 1.00 94.94 110 ASN A CA 1
ATOM 828 C C . ASN A 1 110 ? -5.889 6.383 -4.697 1.00 94.94 110 ASN A C 1
ATOM 830 O O . ASN A 1 110 ? -6.210 6.944 -5.741 1.00 94.94 110 ASN A O 1
ATOM 834 N N . PRO A 1 111 ? -6.805 5.959 -3.805 1.00 95.25 111 PRO A N 1
ATOM 835 C CA . PRO A 1 111 ? -6.548 5.492 -2.439 1.00 95.25 111 PRO A CA 1
ATOM 836 C C . PRO A 1 111 ? -6.382 3.965 -2.283 1.00 95.25 111 PRO A C 1
ATOM 838 O O . PRO A 1 111 ? -7.054 3.158 -2.927 1.00 95.25 111 PRO A O 1
ATOM 841 N N . LEU A 1 112 ? -5.541 3.570 -1.319 1.00 97.25 112 LEU A N 1
ATOM 842 C CA . LEU A 1 112 ? -5.600 2.276 -0.632 1.00 97.25 112 LEU A CA 1
ATOM 843 C C . LEU A 1 112 ? -6.423 2.445 0.653 1.00 97.25 112 LEU A C 1
ATOM 845 O O . LEU A 1 112 ? -5.989 3.105 1.597 1.00 97.25 112 LEU A O 1
ATOM 849 N N . LEU A 1 113 ? -7.596 1.830 0.720 1.00 97.38 113 LEU A N 1
ATOM 850 C CA . LEU A 1 113 ? -8.465 1.868 1.890 1.00 97.38 113 LEU A CA 1
ATOM 851 C C . LEU A 1 113 ? -8.081 0.765 2.885 1.00 97.38 113 LEU A C 1
ATOM 853 O O . LEU A 1 113 ? -8.173 -0.423 2.572 1.00 97.38 113 LEU A O 1
ATOM 857 N N . VAL A 1 114 ? -7.688 1.148 4.098 1.00 97.56 114 VAL A N 1
ATOM 858 C CA . VAL A 1 114 ? -7.427 0.232 5.215 1.00 97.56 11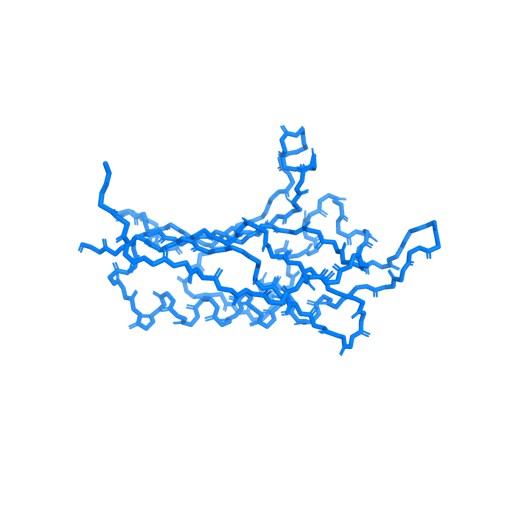4 VAL A CA 1
ATOM 859 C C . VAL A 1 114 ? -8.698 0.078 6.036 1.00 97.56 114 VAL A C 1
ATOM 861 O O . VAL A 1 114 ? -9.193 1.049 6.604 1.00 97.56 114 VAL A O 1
ATOM 864 N N . LEU A 1 115 ? -9.234 -1.137 6.094 1.00 97.75 115 LEU A N 1
ATOM 865 C CA . LEU A 1 115 ? -10.483 -1.445 6.786 1.00 97.75 115 LEU A CA 1
ATOM 866 C C . LEU A 1 115 ? -10.225 -1.822 8.257 1.00 97.75 115 LEU A C 1
ATOM 868 O O . LEU A 1 115 ? -9.063 -1.975 8.668 1.00 97.75 115 LEU A O 1
ATOM 872 N N . PRO A 1 116 ? -11.281 -1.947 9.084 1.00 97.62 116 PRO A N 1
ATOM 873 C CA . PRO A 1 116 ? -11.136 -2.429 10.448 1.00 97.62 116 PRO A CA 1
ATOM 874 C C . PRO A 1 116 ? -10.397 -3.766 10.519 1.00 97.62 116 PRO A C 1
ATOM 876 O O . PRO A 1 116 ? -10.368 -4.560 9.579 1.00 97.62 116 PRO A O 1
ATOM 879 N N . LYS A 1 117 ? -9.771 -4.018 11.665 1.00 97.56 117 LYS A N 1
ATOM 880 C CA . LYS A 1 117 ? -8.956 -5.209 11.895 1.00 97.56 117 LYS A CA 1
ATOM 881 C C . LYS A 1 117 ? -9.733 -6.491 11.561 1.00 97.56 117 LYS A C 1
ATOM 883 O O . LYS A 1 117 ? -10.755 -6.765 12.182 1.00 97.56 117 LYS A O 1
ATOM 888 N N . GLY A 1 118 ? -9.192 -7.300 10.648 1.00 97.44 118 GLY A N 1
ATOM 889 C CA . GLY A 1 118 ? -9.810 -8.534 10.157 1.00 97.44 118 GLY A CA 1
ATOM 890 C C . GLY A 1 118 ? -10.529 -8.385 8.812 1.00 97.44 118 GLY A C 1
ATOM 891 O O . GLY A 1 118 ? -10.827 -9.398 8.186 1.00 97.44 118 GLY A O 1
ATOM 892 N N . GLU A 1 119 ? -10.771 -7.158 8.342 1.00 97.62 119 GLU A N 1
ATOM 893 C CA . GLU A 1 119 ? -11.436 -6.877 7.058 1.00 97.62 119 GLU A CA 1
ATOM 894 C C . GLU A 1 119 ? -10.439 -6.567 5.923 1.00 97.62 119 GLU A C 1
ATOM 896 O O . GLU A 1 119 ? -10.786 -6.610 4.739 1.00 97.62 119 GLU A O 1
ATOM 901 N N . GLY A 1 120 ? -9.172 -6.322 6.266 1.00 98.06 120 GLY A N 1
ATOM 902 C CA . GLY A 1 120 ? -8.073 -6.185 5.319 1.00 98.06 120 GLY A CA 1
ATOM 903 C C . GLY A 1 120 ? -7.928 -4.798 4.684 1.00 98.06 120 GLY A C 1
ATOM 904 O O . GLY A 1 120 ? -8.091 -3.769 5.338 1.00 98.06 120 GLY A O 1
ATOM 905 N N . VAL A 1 121 ? -7.559 -4.775 3.400 1.00 98.06 121 VAL A N 1
ATOM 906 C CA . VAL A 1 121 ? -7.395 -3.550 2.598 1.00 98.06 121 VAL A CA 1
ATOM 907 C C . VAL A 1 121 ? -8.150 -3.655 1.267 1.00 98.06 121 VAL A C 1
ATOM 909 O O . VAL A 1 121 ? -8.456 -4.759 0.797 1.00 98.06 121 VAL A O 1
ATOM 912 N N . ARG A 1 122 ? -8.444 -2.508 0.648 1.00 97.56 122 ARG A N 1
ATOM 913 C CA . ARG A 1 122 ? -9.039 -2.391 -0.693 1.00 97.56 122 ARG A CA 1
ATOM 914 C C . ARG A 1 122 ? -8.302 -1.334 -1.509 1.00 97.56 122 ARG A C 1
ATOM 916 O O . ARG A 1 122 ? -8.135 -0.211 -1.053 1.00 97.56 122 ARG A O 1
ATOM 923 N N . VAL A 1 123 ? -7.871 -1.701 -2.710 1.00 97.06 123 VAL A N 1
ATOM 924 C CA . VAL A 1 123 ? -7.369 -0.757 -3.717 1.00 97.06 123 VAL A CA 1
ATOM 925 C C . VAL A 1 123 ? -8.590 -0.133 -4.379 1.00 97.06 123 VAL A C 1
ATOM 927 O O . VAL A 1 123 ? -9.396 -0.877 -4.929 1.00 97.06 123 VAL A O 1
ATOM 930 N N . LEU A 1 124 ? -8.761 1.183 -4.256 1.00 96.50 124 LEU A N 1
ATOM 931 C CA . LEU A 1 124 ? -9.914 1.888 -4.828 1.00 96.50 124 LEU A CA 1
ATOM 932 C C . LEU A 1 124 ? -9.597 2.517 -6.183 1.00 96.50 124 LEU A C 1
ATOM 934 O O . LEU A 1 124 ? -10.485 2.643 -7.012 1.00 96.50 124 LEU A O 1
ATOM 938 N N . ASP A 1 125 ? -8.340 2.891 -6.402 1.00 95.94 125 ASP A N 1
ATOM 939 C CA . ASP A 1 125 ? -7.829 3.293 -7.707 1.00 95.94 125 ASP A CA 1
ATOM 940 C C . ASP A 1 125 ? -6.365 2.867 -7.828 1.00 95.94 125 ASP A C 1
ATOM 942 O O . ASP A 1 125 ? -5.635 2.786 -6.830 1.00 95.94 125 ASP A O 1
ATOM 946 N N . ALA A 1 126 ? -5.951 2.561 -9.053 1.00 96.38 126 ALA A N 1
ATOM 947 C CA . ALA A 1 126 ? -4.583 2.195 -9.358 1.00 96.38 126 ALA A CA 1
ATOM 948 C C . ALA A 1 126 ? -4.193 2.621 -10.770 1.00 96.38 126 ALA A C 1
ATOM 950 O O . ALA A 1 126 ? -4.880 2.340 -11.753 1.00 96.38 126 ALA A O 1
ATOM 951 N N . ARG A 1 127 ? -3.003 3.202 -10.884 1.00 97.50 127 ARG A N 1
ATOM 952 C CA . ARG A 1 127 ? -2.372 3.534 -12.155 1.00 97.50 127 ARG A CA 1
ATOM 953 C C . ARG A 1 127 ? -1.019 2.853 -12.253 1.00 97.50 127 ARG A C 1
ATOM 955 O O . ARG A 1 127 ? -0.212 2.928 -11.334 1.00 97.50 127 ARG A O 1
ATOM 962 N N . ILE A 1 128 ? -0.752 2.233 -13.398 1.00 97.88 128 ILE A N 1
ATOM 963 C CA . ILE A 1 128 ? 0.526 1.581 -13.693 1.00 97.88 128 ILE A CA 1
ATOM 964 C C . ILE A 1 128 ? 1.071 2.151 -14.999 1.00 97.88 128 ILE A C 1
ATOM 966 O O . ILE A 1 128 ? 0.340 2.293 -15.979 1.00 97.88 128 ILE A O 1
ATOM 970 N N . ILE A 1 129 ? 2.357 2.488 -15.006 1.00 97.75 129 ILE A N 1
ATOM 971 C CA . ILE A 1 129 ? 3.101 2.892 -16.196 1.00 97.75 129 ILE A CA 1
ATOM 972 C C . ILE A 1 129 ? 4.171 1.836 -16.444 1.00 97.75 129 ILE A C 1
ATOM 974 O O . ILE A 1 129 ? 5.020 1.593 -15.585 1.00 97.75 129 ILE A O 1
ATOM 978 N N . ILE A 1 130 ? 4.122 1.228 -17.622 1.00 96.38 130 ILE A N 1
ATOM 979 C CA . ILE A 1 130 ? 5.082 0.227 -18.099 1.00 96.38 130 ILE A CA 1
ATOM 980 C C . ILE A 1 130 ? 6.049 0.843 -19.116 1.00 96.38 130 ILE A C 1
ATOM 982 O O . ILE A 1 130 ? 5.835 1.982 -19.548 1.00 96.38 130 ILE A O 1
ATOM 986 N N . GLU A 1 131 ? 7.141 0.139 -19.443 1.00 85.00 131 GLU A N 1
ATOM 987 C CA . GLU A 1 131 ? 8.145 0.659 -20.379 1.00 85.00 131 GLU A CA 1
ATOM 988 C C . GLU A 1 131 ? 7.636 0.961 -21.783 1.00 85.00 131 GLU A C 1
ATOM 990 O O . GLU A 1 131 ? 6.855 0.164 -22.346 1.00 85.00 131 GLU A O 1
#

pLDDT: mean 93.1, std 8.76, range [54.94, 98.5]

Solvent-accessible surface area (backbone atoms only — not comparable to full-atom values): 7319 Å² total; per-residue (Å²): 135,90,80,94,78,82,88,87,76,83,84,76,79,86,78,45,46,52,20,32,41,35,35,39,56,40,99,88,74,47,37,33,38,37,43,30,48,27,70,75,44,36,82,74,63,64,35,58,30,73,46,55,57,76,55,50,67,66,51,34,43,49,37,52,63,67,27,86,66,40,66,55,44,69,28,56,97,89,47,63,42,34,19,60,67,39,50,29,51,50,48,42,50,50,29,49,50,53,65,78,40,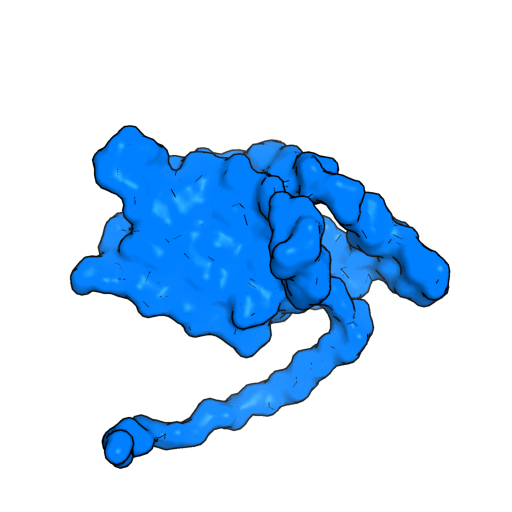74,54,51,41,35,37,42,27,64,38,30,31,36,22,39,59,89,70,26,64,44,78,76,34,77,49,75,39,65,116

Organism: NCBI:txid1974882

Mean predicted aligned error: 3.97 Å

Radius of gyration: 15.27 Å; Cα contacts (8 Å, |Δi|>4): 238; chains: 1; bounding box: 40×29×47 Å

Secondary structure (DSSP, 8-state):
---------PPPPSSPEEEEEEEEEETTTEEEEEEEE-THHHHHH--EEEEESSPPHHHHHHHHHTSTTGGGGG--TTPPPB-HHHHHHHHHHHHHHHHH-TTEEEEEEEEEEEPBTTT-EEE--EEEEE-

Foldseek 3Di:
DDDPDDDDDDDDDPQWFWKKWKWAQDPPQGIKIKIAGADPCCVPVVFMFMDGAPDDLVRQLCRLVSGPCSCCCCPDDPRARWASVLSSVVSNVVSVVCVVAVQWRMKIQGTWTIHHHPPHIDRPDMDTDGD